Protein AF-A0A395D8B0-F1 (afdb_monomer_lite)

Radius of gyration: 19.36 Å; chains: 1; bounding box: 62×24×38 Å

Foldseek 3Di:
DDPVVVVVVVVVVVDDDDPVRVVVVVLVVVCVVVCVVPVPDDSVNSVVVVVVVVVVVVVVVVVVVVVVVVPPD

Sequence (73 aa):
MTAALEALIAKARTVKMTEAQVREQRLSFVYGNTHIENELITREMVAQADEKVSREAAVARGAEGGQAAKTIE

Structure (mmCIF, N/CA/C/O backbone):
data_AF-A0A395D8B0-F1
#
_entry.id   AF-A0A395D8B0-F1
#
loop_
_atom_site.group_PDB
_atom_site.id
_atom_site.type_symbol
_atom_site.label_atom_id
_atom_site.label_alt_id
_atom_site.label_comp_id
_atom_site.label_asym_id
_atom_site.label_entity_id
_atom_site.label_seq_id
_atom_site.pdbx_PDB_ins_code
_atom_site.Cartn_x
_atom_site.Cartn_y
_atom_site.Cartn_z
_atom_site.occupancy
_atom_site.B_iso_or_equiv
_atom_site.auth_seq_id
_atom_site.auth_comp_id
_atom_site.auth_asym_id
_atom_site.auth_atom_id
_atom_site.pdbx_PDB_model_num
ATOM 1 N N . MET A 1 1 ? 18.223 7.413 -17.042 1.00 78.56 1 MET A N 1
ATOM 2 C CA . MET A 1 1 ? 17.425 6.181 -16.860 1.00 78.56 1 MET A CA 1
ATOM 3 C C . MET A 1 1 ? 18.083 5.078 -17.679 1.00 78.56 1 MET A C 1
ATOM 5 O O . MET A 1 1 ? 18.660 5.408 -18.705 1.00 78.56 1 MET A O 1
ATOM 9 N N . THR A 1 2 ? 18.090 3.816 -17.241 1.00 97.75 2 THR A N 1
ATOM 10 C CA . THR A 1 2 ? 18.655 2.723 -18.060 1.00 97.75 2 THR A CA 1
ATOM 11 C C . THR A 1 2 ? 17.588 2.164 -19.000 1.00 97.75 2 THR A C 1
ATOM 13 O O . THR A 1 2 ? 16.413 2.128 -18.635 1.00 97.75 2 THR A O 1
ATOM 16 N N . ALA A 1 3 ? 17.987 1.658 -20.171 1.00 97.00 3 ALA A N 1
ATOM 17 C CA . ALA A 1 3 ? 17.058 1.030 -21.119 1.00 97.00 3 ALA A CA 1
ATOM 18 C C . ALA A 1 3 ? 16.292 -0.155 -20.496 1.00 97.00 3 ALA A C 1
ATOM 20 O O . ALA A 1 3 ? 15.113 -0.369 -20.770 1.00 97.00 3 ALA A O 1
ATOM 21 N N . ALA A 1 4 ? 16.946 -0.900 -19.597 1.00 97.06 4 ALA A N 1
ATOM 22 C CA . ALA A 1 4 ? 16.310 -1.983 -18.854 1.00 97.06 4 ALA A CA 1
ATOM 23 C C . ALA A 1 4 ? 15.193 -1.468 -17.928 1.00 97.06 4 ALA A C 1
ATOM 25 O O . ALA A 1 4 ? 14.104 -2.039 -17.900 1.00 97.06 4 ALA A O 1
ATOM 26 N N . LEU A 1 5 ? 15.433 -0.367 -17.206 1.00 97.56 5 LEU A N 1
ATOM 27 C CA . LEU A 1 5 ? 14.424 0.242 -16.339 1.00 97.56 5 LEU A CA 1
ATOM 28 C C . LEU A 1 5 ? 13.260 0.823 -17.156 1.00 97.56 5 LEU A C 1
ATOM 30 O O . LEU A 1 5 ? 12.105 0.662 -16.770 1.00 97.56 5 LEU A O 1
ATOM 34 N N . GLU A 1 6 ? 13.536 1.442 -18.304 1.00 97.75 6 GLU A N 1
ATOM 35 C CA . GLU A 1 6 ? 12.499 1.964 -19.208 1.00 97.75 6 GLU A CA 1
ATOM 36 C C . GLU A 1 6 ? 11.586 0.853 -19.730 1.00 97.75 6 GLU A C 1
ATOM 38 O O . GLU A 1 6 ? 10.361 0.987 -19.683 1.00 97.75 6 GLU A O 1
ATOM 43 N N . ALA A 1 7 ? 12.165 -0.280 -20.136 1.00 97.25 7 ALA A N 1
ATOM 44 C CA . ALA A 1 7 ? 11.406 -1.445 -20.578 1.00 97.25 7 ALA A CA 1
ATOM 45 C C . ALA A 1 7 ?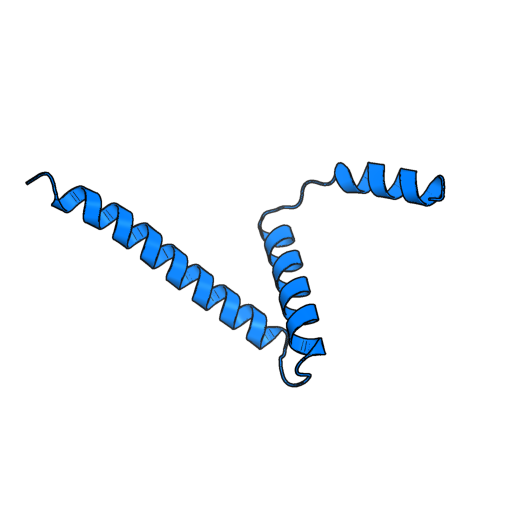 10.503 -2.010 -19.467 1.00 97.25 7 ALA A C 1
ATOM 47 O O . ALA A 1 7 ? 9.359 -2.391 -19.727 1.00 97.25 7 ALA A O 1
ATOM 48 N N . LEU A 1 8 ? 10.988 -2.043 -18.223 1.00 97.38 8 LEU A N 1
ATOM 49 C CA . LEU A 1 8 ? 10.200 -2.496 -17.075 1.00 97.38 8 LEU A CA 1
ATOM 50 C C . LEU A 1 8 ? 9.039 -1.545 -16.767 1.00 97.38 8 LEU A C 1
ATOM 52 O O . LEU A 1 8 ? 7.914 -2.008 -16.578 1.00 97.38 8 LEU A O 1
ATOM 56 N N . ILE A 1 9 ? 9.275 -0.230 -16.784 1.00 96.81 9 ILE A N 1
ATOM 57 C CA . ILE A 1 9 ? 8.211 0.763 -16.576 1.00 96.81 9 ILE A CA 1
ATOM 58 C C . ILE A 1 9 ? 7.160 0.673 -17.685 1.00 96.81 9 ILE A C 1
ATOM 60 O O . ILE A 1 9 ? 5.963 0.690 -17.393 1.00 96.81 9 ILE A O 1
ATOM 64 N N . ALA A 1 10 ? 7.580 0.539 -18.946 1.00 97.00 10 ALA A N 1
ATOM 65 C CA . ALA A 1 10 ? 6.661 0.397 -20.071 1.00 97.00 10 ALA A CA 1
ATOM 66 C C . ALA A 1 10 ? 5.746 -0.826 -19.905 1.00 97.00 10 ALA A C 1
ATOM 68 O O . ALA A 1 10 ? 4.537 -0.715 -20.099 1.00 97.00 10 ALA A O 1
ATOM 69 N N . LYS A 1 11 ? 6.295 -1.967 -19.467 1.00 96.62 11 LYS A N 1
ATOM 70 C CA . LYS A 1 11 ? 5.504 -3.169 -19.169 1.00 96.62 11 LYS A CA 1
ATOM 71 C C . LYS A 1 11 ? 4.556 -2.955 -17.989 1.00 96.62 11 LYS A C 1
ATOM 73 O O . LYS A 1 11 ? 3.371 -3.260 -18.107 1.00 96.62 11 LYS A O 1
ATOM 78 N N . ALA A 1 12 ? 5.042 -2.387 -16.886 1.00 94.56 12 ALA A N 1
ATOM 79 C CA . ALA A 1 12 ? 4.243 -2.163 -15.681 1.00 94.56 12 ALA A CA 1
ATOM 80 C C . ALA A 1 12 ? 3.011 -1.278 -15.942 1.00 94.56 12 ALA A C 1
ATOM 82 O O . ALA A 1 12 ? 1.937 -1.560 -15.422 1.00 94.56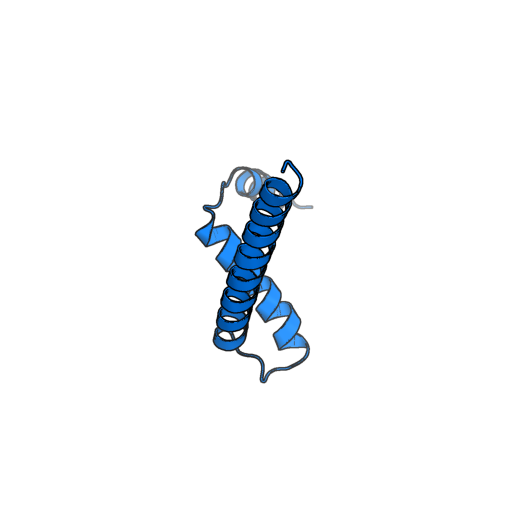 12 ALA A O 1
ATOM 83 N N . ARG A 1 13 ? 3.127 -0.265 -16.814 1.00 94.56 13 ARG A N 1
ATOM 84 C CA . ARG A 1 13 ? 2.008 0.619 -17.202 1.00 94.56 13 ARG A CA 1
ATOM 85 C C . ARG A 1 13 ? 0.829 -0.104 -17.858 1.00 94.56 13 ARG A C 1
ATOM 87 O O . ARG A 1 13 ? -0.277 0.421 -17.848 1.00 94.56 13 ARG A O 1
ATOM 94 N N . THR A 1 14 ? 1.058 -1.273 -18.453 1.00 96.44 14 THR A N 1
ATOM 95 C CA . THR A 1 14 ? -0.000 -2.049 -19.123 1.00 96.44 14 THR A CA 1
ATOM 96 C C . THR A 1 14 ? -0.791 -2.939 -18.166 1.00 96.44 14 THR A C 1
ATOM 98 O O . THR A 1 14 ? -1.844 -3.460 -18.535 1.00 96.44 14 THR A O 1
ATOM 101 N N . VAL A 1 15 ? -0.309 -3.109 -16.931 1.00 93.75 15 VAL A N 1
ATOM 102 C CA . VAL A 1 15 ? -0.957 -3.949 -15.926 1.00 93.75 15 VAL A CA 1
ATOM 103 C C . VAL A 1 15 ? -2.219 -3.253 -15.421 1.00 93.75 15 VAL A C 1
ATOM 105 O O . VAL A 1 15 ? -2.162 -2.157 -14.867 1.00 93.75 15 VAL A O 1
ATOM 108 N N . LYS A 1 16 ? -3.371 -3.909 -15.585 1.00 95.44 16 LYS A N 1
ATOM 109 C CA . LYS A 1 16 ? -4.638 -3.486 -14.979 1.00 95.44 16 LYS A CA 1
ATOM 110 C C . LYS A 1 16 ? -4.846 -4.238 -13.674 1.00 95.44 16 LYS A C 1
ATOM 112 O O . LYS A 1 16 ? -5.024 -5.453 -13.682 1.00 95.44 16 LYS A O 1
ATOM 117 N N . MET A 1 17 ? -4.820 -3.509 -12.567 1.00 95.00 17 MET A N 1
ATOM 118 C CA . MET A 1 17 ? -5.103 -4.070 -11.250 1.00 95.00 17 MET A CA 1
ATOM 119 C C . MET A 1 17 ? -6.612 -4.216 -11.053 1.00 95.00 17 MET A C 1
ATOM 121 O O . MET A 1 17 ? -7.393 -3.355 -11.455 1.00 95.00 17 MET A O 1
ATOM 125 N N . THR A 1 18 ? -7.013 -5.311 -10.419 1.00 97.31 18 THR A N 1
ATOM 126 C CA . THR A 1 18 ? -8.375 -5.476 -9.896 1.00 97.31 18 THR A CA 1
ATOM 127 C C . THR A 1 18 ? -8.620 -4.501 -8.746 1.00 97.31 18 THR A C 1
ATOM 129 O O . THR A 1 18 ? -7.677 -4.040 -8.102 1.00 97.31 18 THR A O 1
ATOM 132 N N . GLU A 1 19 ? -9.882 -4.219 -8.429 1.00 95.75 19 GLU A N 1
ATOM 133 C CA . GLU A 1 19 ? -10.232 -3.332 -7.310 1.00 95.75 19 GLU A CA 1
ATOM 134 C C . GLU A 1 19 ? -9.624 -3.799 -5.980 1.00 95.75 19 GLU A C 1
ATOM 136 O O . GLU A 1 19 ? -9.102 -2.988 -5.217 1.00 95.75 19 GLU A O 1
ATOM 141 N N . ALA A 1 20 ? -9.606 -5.114 -5.736 1.00 95.44 20 ALA A N 1
ATOM 142 C CA . ALA A 1 20 ? -8.974 -5.700 -4.558 1.00 95.44 20 ALA A CA 1
ATOM 143 C C . ALA A 1 20 ? -7.459 -5.437 -4.520 1.00 95.44 20 ALA A C 1
ATOM 145 O O . ALA A 1 20 ? -6.923 -5.071 -3.478 1.00 95.44 20 ALA A O 1
ATOM 146 N N . GLN A 1 21 ? -6.771 -5.561 -5.660 1.00 96.62 21 GLN A N 1
ATOM 147 C CA . GLN A 1 21 ? -5.335 -5.279 -5.760 1.00 96.62 21 GLN A CA 1
ATOM 148 C C . GLN A 1 21 ? -5.020 -3.790 -5.582 1.00 96.62 21 GLN A C 1
ATOM 150 O O . GLN A 1 21 ? -4.045 -3.451 -4.915 1.00 96.62 21 GLN A O 1
ATOM 155 N N . VAL A 1 22 ? -5.846 -2.898 -6.138 1.00 95.94 22 VAL A N 1
ATOM 156 C CA . VAL A 1 22 ? -5.711 -1.448 -5.926 1.00 95.94 22 VAL A CA 1
ATOM 157 C C . VAL A 1 22 ? -5.909 -1.108 -4.450 1.00 95.94 22 VAL A C 1
ATOM 159 O O . VAL A 1 22 ? -5.135 -0.335 -3.883 1.00 95.94 22 VAL A O 1
ATOM 162 N N . ARG A 1 23 ? -6.920 -1.707 -3.807 1.00 96.50 23 ARG A N 1
ATOM 163 C CA . ARG A 1 23 ? -7.168 -1.529 -2.373 1.00 96.50 23 ARG A CA 1
ATOM 164 C C . ARG A 1 23 ? -5.972 -1.996 -1.547 1.00 96.50 23 ARG A C 1
ATOM 166 O O . ARG A 1 23 ? -5.502 -1.236 -0.710 1.00 96.50 23 ARG A O 1
ATOM 173 N N . GLU A 1 24 ? -5.440 -3.182 -1.822 1.00 96.94 24 GLU A N 1
ATOM 174 C CA . GLU A 1 24 ? -4.267 -3.714 -1.119 1.00 96.94 24 GLU A CA 1
ATOM 175 C C . GLU A 1 24 ? -3.026 -2.825 -1.292 1.00 96.94 24 GLU A C 1
ATOM 177 O O . GLU A 1 24 ? -2.311 -2.533 -0.330 1.00 96.94 24 GLU A O 1
ATOM 182 N N . GLN A 1 25 ? -2.797 -2.312 -2.506 1.00 96.62 25 GLN A N 1
ATOM 183 C CA . GLN A 1 25 ? -1.718 -1.361 -2.758 1.00 96.62 25 GLN A CA 1
ATOM 184 C C . GLN A 1 25 ? -1.900 -0.085 -1.925 1.00 96.62 25 GLN A C 1
ATOM 186 O O . GLN A 1 25 ? -0.947 0.376 -1.295 1.00 96.62 25 GLN A O 1
ATOM 191 N N . ARG A 1 26 ? -3.120 0.467 -1.871 1.00 97.00 26 ARG A N 1
ATOM 192 C CA . ARG A 1 26 ? -3.434 1.645 -1.047 1.00 97.00 26 ARG A CA 1
ATOM 193 C C . ARG A 1 26 ? -3.177 1.382 0.437 1.00 97.00 26 ARG A C 1
ATOM 195 O O . ARG A 1 26 ? -2.543 2.213 1.081 1.00 97.00 26 ARG A O 1
ATOM 202 N N . LEU A 1 27 ? -3.619 0.240 0.965 1.00 98.12 27 LEU A N 1
ATOM 203 C CA . LEU A 1 27 ? -3.379 -0.155 2.360 1.00 98.12 27 LEU A CA 1
ATOM 204 C C . LEU A 1 27 ? -1.884 -0.245 2.667 1.00 98.12 27 LEU A C 1
ATOM 206 O O . LEU A 1 27 ? -1.436 0.247 3.701 1.00 98.12 27 LEU A O 1
ATOM 210 N N . SER A 1 28 ? -1.102 -0.807 1.745 1.00 97.94 28 SER A N 1
ATOM 211 C CA . SER A 1 28 ? 0.353 -0.894 1.884 1.00 97.94 28 S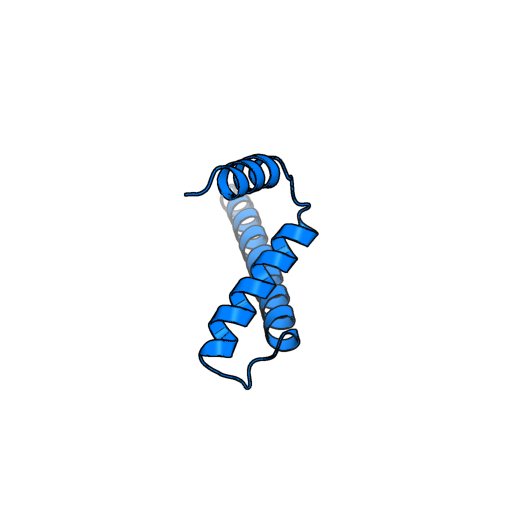ER A CA 1
ATOM 212 C C . SER A 1 28 ? 1.025 0.479 1.921 1.00 97.94 28 SER A C 1
ATOM 214 O O . SER A 1 28 ? 1.932 0.678 2.727 1.00 97.94 28 SER A O 1
ATOM 216 N N . PHE A 1 29 ? 0.567 1.440 1.110 1.00 97.75 29 PHE A N 1
ATOM 217 C CA .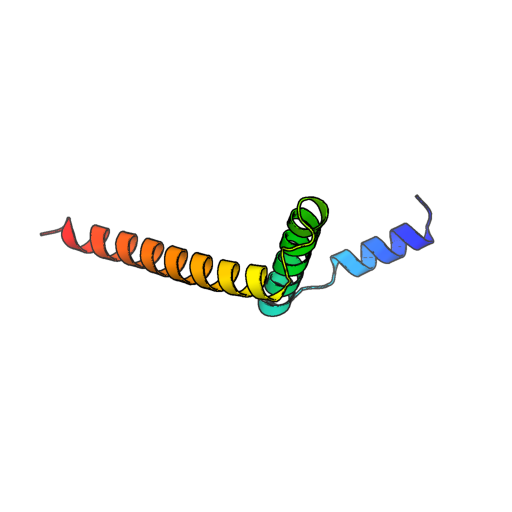 PHE A 1 29 ? 1.054 2.822 1.174 1.00 97.75 29 PHE A CA 1
ATOM 218 C C . PHE A 1 29 ? 0.689 3.507 2.489 1.00 97.75 29 PHE A C 1
ATOM 220 O O . PHE A 1 29 ? 1.545 4.147 3.092 1.00 97.75 29 PHE A O 1
ATOM 227 N N . VAL A 1 30 ? -0.560 3.362 2.943 1.00 98.06 30 VAL A N 1
ATOM 228 C CA . VAL A 1 30 ? -0.999 3.939 4.220 1.00 98.06 30 VAL A CA 1
ATOM 229 C C . VAL A 1 30 ? -0.154 3.378 5.354 1.00 98.06 30 VAL A C 1
ATOM 231 O O . VAL A 1 30 ? 0.440 4.162 6.083 1.00 98.06 30 VAL A O 1
ATOM 234 N N . TYR A 1 31 ? -0.023 2.051 5.442 1.00 98.50 31 TYR A N 1
ATOM 235 C CA . TYR A 1 31 ? 0.817 1.409 6.448 1.00 98.50 31 TYR A CA 1
ATOM 236 C C . TYR A 1 31 ? 2.261 1.902 6.383 1.00 98.50 31 TYR A C 1
ATOM 238 O O . TYR A 1 31 ? 2.791 2.301 7.411 1.00 98.50 31 TYR A O 1
ATOM 246 N N . GLY A 1 32 ? 2.877 1.933 5.197 1.00 97.94 32 GLY A N 1
ATOM 247 C CA . GLY A 1 32 ? 4.244 2.431 5.035 1.00 97.94 32 GLY A CA 1
ATOM 248 C C . GLY A 1 32 ? 4.404 3.851 5.577 1.00 97.94 32 GLY A C 1
ATOM 249 O O . GLY A 1 32 ? 5.277 4.091 6.402 1.00 97.94 32 GLY A O 1
ATOM 250 N N . ASN A 1 33 ? 3.511 4.763 5.190 1.00 97.56 33 ASN A N 1
ATOM 251 C CA . ASN A 1 33 ? 3.553 6.149 5.653 1.00 97.56 33 ASN A CA 1
ATOM 252 C C . ASN A 1 33 ? 3.340 6.257 7.168 1.00 97.56 33 ASN A C 1
ATOM 254 O O . ASN A 1 33 ? 4.069 6.974 7.839 1.00 97.56 33 ASN A O 1
ATOM 258 N N . THR A 1 34 ? 2.355 5.552 7.725 1.00 97.88 34 THR A N 1
ATOM 259 C CA . THR A 1 34 ? 2.014 5.679 9.148 1.00 97.88 34 THR A CA 1
ATOM 260 C C . THR A 1 34 ? 2.992 4.956 10.065 1.00 97.88 34 THR A C 1
ATOM 262 O O . THR A 1 34 ? 3.245 5.418 11.170 1.00 97.88 34 THR A O 1
ATOM 265 N N . HIS A 1 35 ? 3.543 3.826 9.625 1.00 98.19 35 HIS A N 1
ATOM 266 C CA . HIS A 1 35 ? 4.455 3.016 10.427 1.00 98.19 35 HIS A CA 1
ATOM 267 C C . HIS A 1 35 ? 5.843 3.654 10.535 1.00 98.19 35 HIS A C 1
ATOM 269 O O . HIS A 1 35 ? 6.479 3.529 11.574 1.00 98.19 35 HIS A O 1
ATOM 275 N N . ILE A 1 36 ? 6.281 4.388 9.500 1.00 97.75 36 ILE A N 1
ATOM 276 C CA . ILE A 1 36 ? 7.500 5.213 9.561 1.00 97.75 36 ILE A CA 1
ATOM 277 C C . ILE A 1 36 ? 7.407 6.248 10.692 1.00 97.75 36 ILE A C 1
ATOM 279 O O . ILE A 1 36 ? 8.393 6.494 11.377 1.00 97.75 36 ILE A O 1
ATOM 283 N N . GLU A 1 37 ? 6.225 6.828 10.904 1.00 96.75 37 GLU A N 1
ATOM 284 C CA . GLU A 1 37 ? 5.990 7.833 11.950 1.00 96.75 37 GLU A CA 1
ATOM 285 C C . GLU A 1 37 ? 5.728 7.205 13.328 1.00 96.75 37 GLU A C 1
ATOM 287 O O . GLU A 1 37 ? 6.001 7.813 14.363 1.00 96.75 37 GLU A O 1
ATOM 292 N N . ASN A 1 38 ? 5.160 5.996 13.361 1.00 97.88 38 ASN A N 1
ATOM 293 C CA . ASN A 1 38 ? 4.834 5.290 14.593 1.00 97.88 38 ASN A CA 1
ATOM 294 C C . ASN A 1 38 ? 4.847 3.769 14.393 1.00 97.88 38 ASN A C 1
ATOM 296 O O . ASN A 1 38 ? 3.898 3.182 13.866 1.00 97.88 38 ASN A O 1
ATOM 300 N N . GLU A 1 39 ? 5.884 3.120 14.919 1.00 97.44 39 GLU A N 1
ATOM 301 C CA . GLU A 1 39 ? 6.083 1.671 14.817 1.00 97.44 39 GLU A CA 1
ATOM 302 C C . GLU A 1 39 ? 4.977 0.843 15.499 1.00 97.44 39 GLU A C 1
ATOM 304 O O . GLU A 1 39 ? 4.784 -0.327 15.171 1.00 97.44 39 GLU A O 1
ATOM 309 N N . LEU A 1 40 ? 4.204 1.433 16.420 1.00 98.19 40 LEU A N 1
ATOM 310 C CA . LEU A 1 40 ? 3.073 0.753 17.063 1.00 98.19 40 LEU A CA 1
ATOM 311 C C . LEU A 1 40 ? 1.866 0.598 16.129 1.00 98.19 40 LEU A C 1
ATOM 313 O O . LEU A 1 40 ? 0.953 -0.171 16.435 1.00 98.19 40 LEU A O 1
ATOM 317 N N . ILE A 1 41 ? 1.832 1.318 15.003 1.00 98.31 41 ILE A N 1
ATOM 318 C CA . ILE A 1 41 ? 0.773 1.163 14.006 1.00 98.31 41 ILE A CA 1
ATOM 319 C C . ILE A 1 41 ? 1.010 -0.133 13.236 1.00 98.31 41 ILE A C 1
ATOM 321 O O . ILE A 1 41 ? 2.037 -0.298 12.577 1.00 98.31 41 ILE A O 1
ATOM 325 N N . THR A 1 42 ? 0.032 -1.038 13.285 1.00 98.19 42 THR A N 1
ATOM 326 C CA . THR A 1 42 ? 0.093 -2.336 12.602 1.00 98.19 42 THR A CA 1
ATOM 327 C C . THR A 1 42 ? -0.722 -2.348 11.307 1.00 98.19 42 THR A C 1
ATOM 329 O O . THR A 1 42 ? -1.564 -1.480 11.055 1.00 98.19 42 THR A O 1
ATOM 332 N N . ARG A 1 43 ? -0.500 -3.368 10.471 1.00 97.56 43 ARG A N 1
ATOM 333 C CA . ARG A 1 43 ? -1.264 -3.563 9.228 1.00 97.56 43 ARG A CA 1
ATOM 334 C C . ARG A 1 43 ? -2.744 -3.820 9.505 1.00 97.56 43 ARG A C 1
ATOM 336 O O . ARG A 1 43 ? -3.600 -3.337 8.768 1.00 97.56 43 ARG A O 1
ATOM 343 N N . GLU A 1 44 ? -3.046 -4.523 10.590 1.00 98.12 44 GLU A N 1
ATOM 344 C CA . GLU A 1 44 ? -4.407 -4.820 11.033 1.00 98.12 44 GLU A CA 1
ATOM 345 C C . GLU A 1 44 ? -5.149 -3.539 11.426 1.00 98.12 44 GLU A C 1
ATOM 347 O O . GLU A 1 44 ? -6.304 -3.365 11.042 1.00 98.12 44 GLU A O 1
ATOM 352 N N . MET A 1 45 ? -4.485 -2.610 12.126 1.00 98.31 45 MET A N 1
ATOM 353 C CA . MET A 1 45 ? -5.078 -1.310 12.465 1.00 98.31 45 MET A CA 1
ATOM 354 C C . MET A 1 45 ? -5.443 -0.513 11.207 1.00 98.31 45 MET A C 1
ATOM 356 O O . MET A 1 45 ? -6.534 0.051 11.122 1.00 98.31 45 MET A O 1
ATOM 360 N N . VAL A 1 46 ? -4.561 -0.507 10.202 1.00 98.25 46 VAL A N 1
ATOM 361 C CA . VAL A 1 46 ? -4.812 0.157 8.913 1.00 98.25 46 VAL A CA 1
ATOM 362 C C . VAL A 1 46 ? -5.981 -0.496 8.169 1.00 98.25 46 VAL A C 1
ATOM 364 O O . VAL A 1 46 ? -6.848 0.212 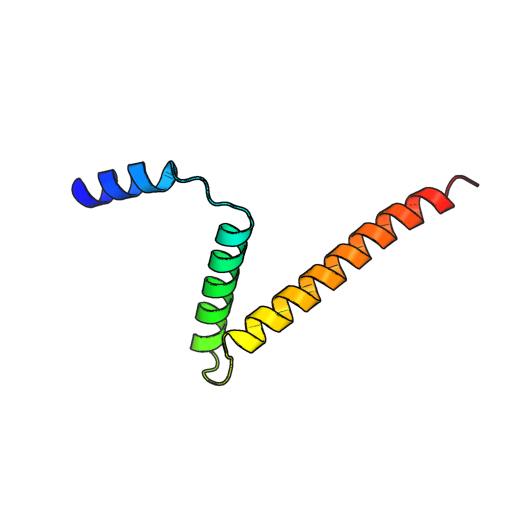7.657 1.00 98.25 46 VAL A O 1
ATOM 367 N N . ALA A 1 47 ? -6.063 -1.829 8.157 1.00 97.75 47 ALA A N 1
ATOM 368 C CA . ALA A 1 47 ? -7.180 -2.549 7.545 1.00 97.75 47 ALA A CA 1
ATOM 369 C C . ALA A 1 47 ? -8.526 -2.225 8.225 1.00 97.75 47 ALA A C 1
ATOM 371 O O . ALA A 1 47 ? -9.511 -1.944 7.540 1.00 97.75 47 ALA A O 1
ATOM 372 N N . GLN A 1 48 ? -8.566 -2.183 9.561 1.00 98.19 48 GLN A N 1
ATOM 373 C CA . GLN A 1 48 ? -9.767 -1.808 10.319 1.00 98.19 48 GLN A CA 1
ATOM 374 C C . GLN A 1 48 ? -10.191 -0.355 10.060 1.00 98.19 48 GLN A C 1
ATOM 376 O O . GLN A 1 48 ? -11.384 -0.064 9.928 1.00 98.19 48 GLN A O 1
ATOM 381 N N . ALA A 1 49 ? -9.225 0.563 9.964 1.00 97.56 49 ALA A N 1
ATOM 382 C CA . ALA A 1 49 ? -9.493 1.957 9.631 1.00 97.56 49 ALA A CA 1
ATOM 383 C C . ALA A 1 49 ? -10.081 2.095 8.218 1.00 97.56 49 ALA A C 1
ATOM 385 O O . ALA A 1 49 ? -11.062 2.813 8.027 1.00 97.56 49 ALA A O 1
ATOM 386 N N . ASP A 1 50 ? -9.541 1.363 7.244 1.00 97.44 50 ASP A N 1
ATOM 387 C CA . ASP A 1 50 ? -10.048 1.352 5.872 1.00 97.44 50 ASP A CA 1
ATOM 388 C C . ASP A 1 50 ? -11.491 0.844 5.778 1.00 97.44 50 ASP A C 1
ATOM 390 O O . ASP A 1 50 ? -12.316 1.438 5.079 1.00 97.44 50 ASP A O 1
ATOM 394 N N . GLU A 1 51 ? -11.830 -0.210 6.523 1.00 96.88 51 GLU A N 1
ATOM 395 C CA . GLU A 1 51 ? -13.211 -0.685 6.618 1.00 96.88 51 GLU A CA 1
ATOM 396 C C . GLU A 1 51 ? -14.141 0.369 7.216 1.00 96.88 51 GLU A C 1
ATOM 398 O O . GLU A 1 51 ? -15.240 0.590 6.701 1.00 96.88 51 GLU A O 1
ATOM 403 N N . LYS A 1 52 ? -13.712 1.034 8.296 1.00 97.19 52 LYS A N 1
ATOM 404 C CA . LYS A 1 52 ? -14.492 2.095 8.939 1.00 97.19 52 LYS A CA 1
ATOM 405 C C . LYS A 1 52 ? -14.765 3.241 7.963 1.00 97.19 52 LYS A C 1
ATOM 407 O O . LYS A 1 52 ? -15.929 3.581 7.759 1.00 97.19 52 LYS A O 1
ATOM 412 N N . VAL A 1 53 ? -13.727 3.760 7.309 1.00 95.44 53 VAL A N 1
ATOM 413 C CA . VAL A 1 53 ? -13.844 4.842 6.317 1.00 95.44 53 VAL A CA 1
ATOM 414 C C . VAL A 1 53 ? -14.723 4.417 5.140 1.00 95.44 53 VAL A C 1
ATOM 416 O O . VAL A 1 53 ? -15.562 5.188 4.680 1.00 95.44 53 VAL A O 1
ATOM 419 N N . SER A 1 54 ? -14.588 3.177 4.665 1.00 94.00 54 SER A N 1
ATOM 420 C CA . SER A 1 54 ? -15.405 2.660 3.561 1.00 94.00 54 SER A CA 1
ATOM 421 C C . SER A 1 54 ? -16.890 2.595 3.925 1.00 94.00 54 SER A C 1
ATOM 423 O O . SER A 1 54 ? -17.735 2.978 3.111 1.00 94.00 54 SER A O 1
ATOM 425 N N . ARG A 1 55 ? -17.213 2.162 5.154 1.00 94.44 55 ARG A N 1
ATOM 426 C CA . ARG A 1 55 ? -18.586 2.175 5.683 1.00 94.44 55 ARG A CA 1
ATOM 427 C C . ARG A 1 55 ? -19.122 3.597 5.812 1.00 94.44 55 ARG A C 1
ATOM 429 O O . ARG A 1 55 ? -20.209 3.868 5.316 1.00 94.44 55 ARG A O 1
ATOM 436 N N . GLU A 1 56 ? -18.364 4.505 6.419 1.00 94.81 56 GLU A N 1
ATOM 437 C CA . GLU A 1 56 ? -18.757 5.912 6.581 1.00 94.81 56 GLU A CA 1
ATOM 438 C C . GLU A 1 56 ? -19.005 6.588 5.227 1.00 94.81 56 GLU A C 1
ATOM 440 O O . GLU A 1 56 ? -20.023 7.250 5.038 1.00 94.81 56 GLU A O 1
ATOM 445 N N . ALA A 1 57 ? -18.140 6.340 4.242 1.00 92.00 57 ALA A N 1
ATOM 446 C CA . ALA A 1 57 ? -18.306 6.863 2.893 1.00 92.00 57 ALA A CA 1
ATOM 447 C C . ALA A 1 57 ? -19.539 6.272 2.183 1.00 92.00 57 ALA A C 1
ATOM 449 O O . ALA A 1 57 ? -20.206 6.971 1.423 1.00 92.00 57 ALA A O 1
ATOM 450 N N . ALA A 1 58 ? -19.864 4.995 2.415 1.00 90.31 58 ALA A N 1
ATOM 451 C CA . ALA A 1 58 ? -21.087 4.388 1.888 1.00 90.31 58 ALA A CA 1
ATOM 452 C C . ALA A 1 58 ? -22.347 4.995 2.525 1.00 90.31 58 ALA A C 1
ATOM 454 O O . ALA A 1 58 ? -23.302 5.294 1.809 1.00 90.31 58 ALA A O 1
ATOM 455 N N . VAL A 1 59 ? -22.324 5.234 3.840 1.00 90.19 59 VAL A N 1
ATOM 456 C CA . VAL A 1 59 ? -23.410 5.906 4.570 1.00 90.19 59 VAL A CA 1
ATOM 457 C C . VAL A 1 59 ? -23.606 7.334 4.061 1.00 90.19 59 VAL A C 1
ATOM 459 O O . VAL A 1 59 ? -24.734 7.707 3.756 1.00 90.19 59 VAL A O 1
ATOM 462 N N . ALA A 1 60 ? -22.528 8.107 3.903 1.00 85.81 60 ALA A N 1
ATOM 463 C CA . ALA A 1 60 ? -22.592 9.477 3.393 1.00 85.81 60 ALA A CA 1
ATOM 464 C C . ALA A 1 60 ? -23.208 9.537 1.984 1.00 85.81 60 ALA A C 1
ATOM 466 O O . ALA A 1 60 ? -24.152 10.290 1.757 1.00 85.81 60 ALA A O 1
ATOM 467 N N . ARG A 1 61 ? -22.769 8.662 1.067 1.00 81.88 61 ARG A N 1
ATOM 468 C CA . ARG A 1 61 ? -23.344 8.567 -0.290 1.00 81.88 61 ARG A CA 1
ATOM 469 C C . ARG A 1 61 ? -24.824 8.167 -0.286 1.00 81.88 61 ARG A C 1
ATOM 471 O O . ARG A 1 61 ? -25.592 8.639 -1.118 1.00 81.88 61 ARG A O 1
ATOM 478 N N . GLY A 1 62 ? -25.233 7.298 0.641 1.00 75.62 62 GLY A N 1
ATOM 479 C CA . GLY A 1 62 ? -26.636 6.914 0.812 1.00 75.62 62 GLY A CA 1
ATOM 480 C C . GLY A 1 62 ? -27.504 8.037 1.391 1.00 75.62 62 GLY A C 1
ATOM 481 O O . GLY A 1 62 ? -28.644 8.212 0.963 1.00 75.62 62 GLY A O 1
ATOM 482 N N . ALA A 1 63 ? -26.965 8.824 2.326 1.00 63.28 63 ALA A N 1
ATOM 483 C CA . ALA A 1 63 ? -27.648 9.974 2.914 1.00 63.28 63 ALA A CA 1
ATOM 484 C C . ALA A 1 63 ? -27.887 11.086 1.879 1.00 63.28 63 ALA A C 1
ATOM 486 O O . ALA A 1 63 ? -28.998 11.604 1.794 1.00 63.28 63 ALA A O 1
ATOM 487 N N . GLU A 1 64 ? -26.898 11.378 1.030 1.00 57.75 64 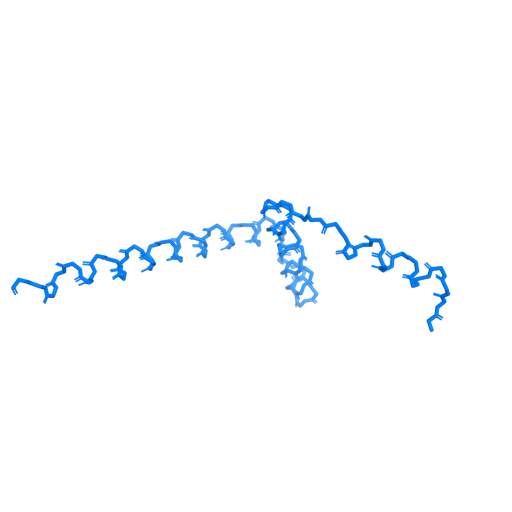GLU A N 1
ATOM 488 C CA . GLU A 1 64 ? -27.029 12.357 -0.060 1.00 57.75 64 GLU A CA 1
ATOM 489 C C . GLU A 1 64 ? -28.110 11.954 -1.082 1.00 57.75 64 GLU A C 1
ATOM 491 O O . GLU A 1 64 ? -28.922 12.788 -1.488 1.00 57.75 64 GLU A O 1
ATOM 496 N N . GLY A 1 65 ? -28.201 10.664 -1.433 1.00 57.00 65 GLY A N 1
ATOM 497 C CA . GLY A 1 65 ? -29.260 10.145 -2.310 1.00 57.00 65 GLY A CA 1
ATOM 498 C C . GLY A 1 65 ? -30.661 10.167 -1.680 1.00 57.00 65 GLY A C 1
ATOM 499 O O . GLY A 1 65 ? -31.651 10.394 -2.375 1.00 57.00 65 GLY A O 1
ATOM 500 N N . GLY A 1 66 ? -30.757 9.978 -0.360 1.00 54.59 66 GLY A N 1
ATOM 501 C CA . GLY A 1 66 ? -32.016 10.063 0.388 1.00 54.59 66 GLY A CA 1
ATOM 502 C C . GLY A 1 66 ? -32.501 11.496 0.637 1.00 54.59 66 GLY A C 1
ATOM 503 O O . GLY A 1 66 ? -33.706 11.722 0.749 1.00 54.59 66 GLY A O 1
ATOM 504 N N . GLN A 1 67 ? -31.590 12.472 0.699 1.00 51.03 67 GLN A N 1
ATOM 505 C CA . GLN A 1 67 ? -31.931 13.888 0.864 1.00 51.03 67 GLN A CA 1
ATOM 506 C C . GLN A 1 67 ? -32.558 14.472 -0.412 1.00 51.03 67 GLN A C 1
ATOM 508 O O . GLN A 1 67 ? -33.543 15.199 -0.319 1.00 51.03 67 GLN A O 1
ATOM 513 N N . ALA A 1 68 ? -32.056 14.094 -1.595 1.00 52.06 68 ALA A N 1
ATOM 514 C CA . ALA A 1 68 ? -32.597 14.538 -2.885 1.00 52.06 68 ALA A CA 1
ATOM 515 C C . ALA A 1 68 ? -34.057 14.095 -3.120 1.00 52.06 68 ALA A C 1
ATOM 517 O O . ALA A 1 68 ? -34.824 14.805 -3.765 1.00 52.06 68 ALA A O 1
ATOM 518 N N . ALA A 1 69 ? -34.464 12.950 -2.559 1.00 52.28 69 ALA A N 1
ATOM 519 C CA . ALA A 1 69 ? -35.829 12.437 -2.680 1.00 52.28 69 ALA A CA 1
ATOM 520 C C . ALA A 1 69 ? -36.855 13.168 -1.787 1.00 52.28 69 ALA A C 1
ATOM 522 O O . ALA A 1 69 ? -38.047 13.101 -2.065 1.00 52.28 69 ALA A O 1
ATOM 523 N N . LYS A 1 70 ? -36.421 13.875 -0.731 1.00 55.16 70 LYS A N 1
ATOM 524 C CA . LYS A 1 70 ? -37.313 14.566 0.226 1.00 55.16 70 LYS A CA 1
ATOM 525 C C . LYS A 1 70 ? -37.580 16.040 -0.098 1.00 55.16 70 LYS A C 1
ATOM 527 O O . LYS A 1 70 ? -38.298 16.695 0.646 1.00 55.16 70 LYS A O 1
ATOM 532 N N . THR A 1 71 ? -36.995 16.582 -1.165 1.00 53.41 71 THR A N 1
ATOM 533 C CA . THR A 1 71 ? -37.149 18.001 -1.550 1.00 53.41 71 THR A CA 1
ATOM 534 C C . THR A 1 71 ? -38.184 18.209 -2.667 1.00 53.41 71 THR A C 1
ATOM 536 O O . THR A 1 71 ? -38.379 19.334 -3.110 1.00 53.41 71 THR A O 1
ATOM 539 N N . ILE A 1 72 ? -38.847 17.144 -3.133 1.00 57.34 72 ILE A N 1
ATOM 540 C CA . ILE A 1 72 ? -39.812 17.196 -4.252 1.00 57.34 72 ILE A CA 1
ATOM 541 C C . ILE A 1 72 ? -41.280 17.089 -3.774 1.00 57.34 72 ILE A C 1
ATOM 543 O O . ILE A 1 72 ? -42.186 17.127 -4.599 1.00 57.34 72 ILE A O 1
ATOM 547 N N . GLU A 1 73 ? -41.539 17.005 -2.465 1.00 44.34 73 GLU A N 1
ATOM 548 C CA . GLU A 1 73 ? -42.909 17.036 -1.909 1.00 44.34 73 GLU A CA 1
ATOM 549 C C . GLU A 1 73 ? -43.364 18.449 -1.523 1.00 44.34 73 GLU A C 1
ATOM 551 O O . GLU A 1 73 ? -42.579 19.163 -0.854 1.00 44.34 73 GLU A O 1
#

pLDDT: mean 89.38, std 15.4, range [44.34, 98.5]

Secondary structure (DSSP, 8-state):
--HHHHHHHHHHTT----HHHHHHHHHHHHHHHHHHH-TT--HHHHHHHHHHHHHHHHHHHHHHHHHHTTS--